Protein AF-A0A535JYY0-F1 (afdb_monomer_lite)

Radius of gyration: 17.2 Å; chains: 1; bounding box: 33×23×61 Å

pLDDT: mean 82.8, std 13.71, range [36.44, 96.38]

Secondary structure (DSSP, 8-state):
------HHHHHHHHHHHHHS-TTTS-HHHHHHHHHHHHHHHHH-BTTBS---EEEEEEE--TTSPPPEEEEEE-HHHHHHHHHHHHHHHHHHHHHTT-

Foldseek 3Di:
DDPDDFLQVLLVVLVVLLPDDPVPCPPVNVVVNVVSLVVLVVQADPVGGDFDFDDWDFDDDPPRDDTDIDTDTDRVNSRVSNVVSVVSVVVVVVVVVD

Structure (mmCIF, N/CA/C/O backbone):
data_AF-A0A535JYY0-F1
#
_entry.id   AF-A0A535JYY0-F1
#
loop_
_atom_site.group_PDB
_atom_site.id
_atom_site.type_symbol
_atom_site.label_atom_id
_atom_site.label_alt_id
_atom_site.label_comp_id
_atom_site.label_asym_id
_atom_site.label_entity_id
_atom_site.label_seq_id
_atom_site.pdbx_PDB_ins_code
_atom_site.Cartn_x
_atom_site.Cartn_y
_atom_site.Cartn_z
_atom_site.occupancy
_atom_site.B_iso_or_equiv
_atom_site.auth_seq_id
_atom_site.auth_comp_id
_atom_site.auth_asym_id
_atom_site.auth_atom_id
_atom_site.pdbx_PDB_model_num
ATOM 1 N N . MET A 1 1 ? 2.695 -10.057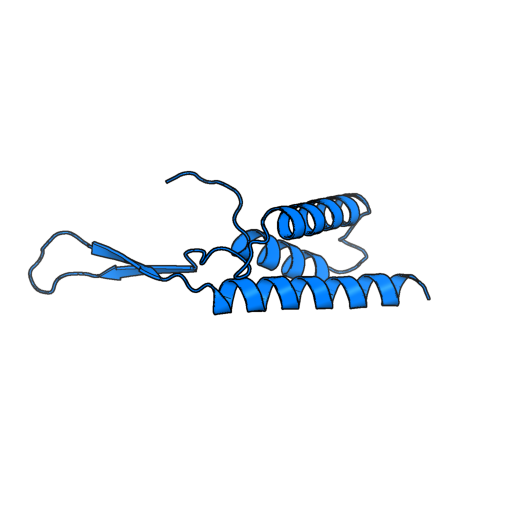 18.750 1.00 36.44 1 MET A N 1
ATOM 2 C CA . MET A 1 1 ? 2.392 -9.143 17.631 1.00 36.44 1 MET A CA 1
ATOM 3 C C . MET A 1 1 ? 3.545 -9.277 16.660 1.00 36.44 1 MET A C 1
ATOM 5 O O . MET A 1 1 ? 4.626 -8.796 16.971 1.00 36.44 1 MET A O 1
ATOM 9 N N . GLY A 1 2 ? 3.371 -10.089 15.617 1.00 37.50 2 GLY A N 1
ATOM 10 C CA . GLY A 1 2 ? 4.432 -10.365 14.650 1.00 37.50 2 GLY A CA 1
ATOM 11 C C . GLY A 1 2 ? 4.731 -9.114 13.837 1.00 37.50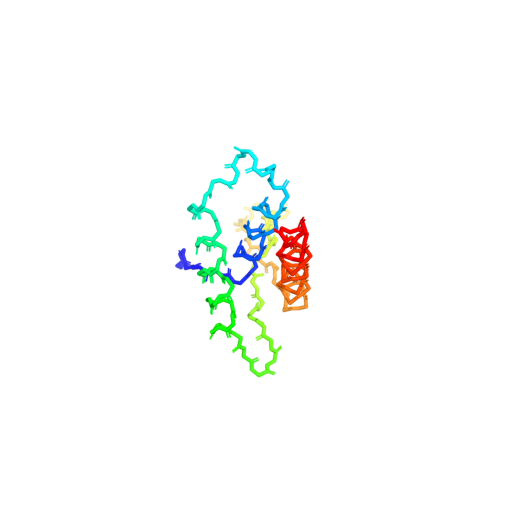 2 GLY A C 1
ATOM 12 O O . GLY A 1 2 ? 3.802 -8.458 13.371 1.00 37.50 2 GLY A O 1
ATOM 13 N N . GLY A 1 3 ? 6.013 -8.776 13.708 1.00 49.97 3 GLY A N 1
ATOM 14 C CA . GLY A 1 3 ? 6.508 -7.808 12.731 1.00 49.97 3 GLY A CA 1
ATOM 15 C C . GLY A 1 3 ? 6.474 -8.402 11.325 1.00 49.97 3 GLY A C 1
ATOM 16 O O . GLY A 1 3 ? 7.512 -8.488 10.677 1.00 49.97 3 GLY A O 1
ATOM 17 N N . ASP A 1 4 ? 5.303 -8.879 10.906 1.00 72.69 4 ASP A N 1
ATOM 18 C CA . ASP A 1 4 ? 5.079 -9.365 9.551 1.00 72.69 4 ASP A CA 1
ATOM 19 C C . ASP A 1 4 ? 4.837 -8.184 8.613 1.00 72.69 4 ASP A C 1
ATOM 21 O O . ASP A 1 4 ? 4.340 -7.131 9.019 1.00 72.69 4 ASP A O 1
ATOM 25 N N . ALA A 1 5 ? 5.206 -8.365 7.345 1.00 80.75 5 ALA A N 1
ATOM 26 C CA . ALA A 1 5 ? 4.920 -7.395 6.301 1.00 80.75 5 ALA A CA 1
ATOM 27 C C . ALA A 1 5 ? 3.405 -7.159 6.192 1.00 80.75 5 ALA A C 1
ATOM 29 O O . ALA A 1 5 ? 2.621 -8.109 6.167 1.00 80.75 5 ALA A O 1
ATOM 30 N N . ASP A 1 6 ? 2.999 -5.894 6.097 1.00 92.31 6 ASP A N 1
ATOM 31 C CA . ASP A 1 6 ? 1.605 -5.503 5.922 1.00 92.31 6 ASP A CA 1
ATOM 32 C C . ASP A 1 6 ? 1.415 -4.634 4.670 1.00 92.31 6 ASP A C 1
ATOM 34 O O . ASP A 1 6 ? 2.336 -3.951 4.203 1.00 92.31 6 ASP A O 1
ATOM 38 N N . ALA A 1 7 ? 0.209 -4.683 4.101 1.00 94.75 7 ALA A N 1
ATOM 39 C CA . ALA A 1 7 ? -0.117 -4.008 2.849 1.00 94.75 7 ALA A CA 1
ATOM 40 C C . ALA A 1 7 ? 0.033 -2.485 2.930 1.00 94.75 7 ALA A C 1
ATOM 42 O O . ALA A 1 7 ? 0.520 -1.864 1.982 1.00 94.75 7 ALA A O 1
ATOM 43 N N . LEU A 1 8 ? -0.320 -1.878 4.066 1.00 94.88 8 LEU A N 1
ATOM 44 C CA . LEU A 1 8 ? -0.210 -0.436 4.233 1.00 94.88 8 LEU A CA 1
ATOM 45 C C . LEU A 1 8 ? 1.260 -0.009 4.281 1.00 94.88 8 LEU A C 1
ATOM 47 O O . LEU A 1 8 ? 1.667 0.816 3.465 1.00 94.88 8 LEU A O 1
ATOM 51 N N . SER A 1 9 ? 2.077 -0.606 5.148 1.00 94.25 9 SER A N 1
ATOM 52 C CA . SER A 1 9 ? 3.511 -0.296 5.237 1.00 94.25 9 SER A CA 1
ATOM 53 C C . SER A 1 9 ? 4.233 -0.553 3.912 1.00 94.25 9 SER A C 1
ATOM 55 O O . SER A 1 9 ? 5.048 0.264 3.480 1.00 94.25 9 SER A O 1
ATOM 57 N N . THR A 1 10 ? 3.887 -1.639 3.213 1.00 95.56 10 THR A N 1
ATOM 58 C CA . THR A 1 10 ? 4.452 -1.963 1.893 1.00 95.56 10 THR A CA 1
ATOM 59 C C . THR A 1 10 ? 4.076 -0.915 0.842 1.00 95.56 10 THR A C 1
ATOM 61 O O . THR A 1 10 ? 4.934 -0.464 0.081 1.00 95.56 10 THR A O 1
ATOM 64 N N . SER A 1 11 ? 2.815 -0.471 0.815 1.00 96.19 11 SER A N 1
ATOM 65 C CA . SER A 1 11 ? 2.362 0.580 -0.107 1.00 96.19 11 SER A CA 1
ATOM 66 C C . SER A 1 11 ? 3.010 1.941 0.175 1.00 96.19 11 SER A C 1
ATOM 68 O O . SER A 1 11 ? 3.400 2.643 -0.758 1.00 96.19 11 SER A O 1
ATOM 70 N N . LEU A 1 12 ? 3.219 2.293 1.447 1.00 94.88 12 LEU A N 1
ATOM 71 C CA . LEU A 1 12 ? 3.932 3.510 1.842 1.00 94.88 12 LEU A CA 1
ATOM 72 C C . LEU A 1 12 ? 5.407 3.462 1.427 1.00 94.88 12 LEU A C 1
ATOM 74 O O . LEU A 1 12 ? 5.928 4.451 0.910 1.00 94.88 12 LEU A O 1
ATOM 78 N N . ALA A 1 13 ? 6.068 2.312 1.582 1.00 93.50 13 ALA A N 1
ATOM 79 C CA . ALA A 1 13 ? 7.436 2.119 1.109 1.00 93.50 13 ALA A CA 1
ATOM 80 C C . ALA A 1 13 ? 7.534 2.263 -0.421 1.00 93.50 13 ALA A C 1
ATOM 82 O O . ALA A 1 13 ? 8.427 2.947 -0.920 1.00 93.50 13 ALA A O 1
ATOM 83 N N . LEU A 1 14 ? 6.585 1.688 -1.170 1.00 93.81 14 LEU A N 1
ATOM 84 C CA . LEU A 1 14 ? 6.498 1.867 -2.622 1.00 93.81 14 LEU A CA 1
ATOM 85 C C . LEU A 1 14 ? 6.304 3.334 -3.015 1.00 93.81 14 LEU A C 1
ATOM 87 O O . LEU A 1 14 ? 6.927 3.786 -3.974 1.00 93.81 14 LEU A O 1
ATOM 91 N N . LEU A 1 15 ? 5.482 4.087 -2.284 1.00 93.94 15 LEU A N 1
ATOM 92 C CA . LEU A 1 15 ? 5.286 5.517 -2.532 1.00 93.94 15 LEU A CA 1
ATOM 93 C C . LEU A 1 15 ? 6.557 6.327 -2.271 1.00 93.94 15 LEU A C 1
ATOM 95 O O . LEU A 1 15 ? 6.918 7.176 -3.091 1.00 93.94 15 LEU A O 1
ATOM 99 N N . ALA A 1 16 ? 7.266 6.033 -1.181 1.00 91.06 16 ALA A N 1
ATOM 100 C CA . ALA A 1 16 ? 8.544 6.665 -0.878 1.00 91.06 16 ALA A CA 1
ATOM 101 C C . ALA A 1 16 ? 9.576 6.397 -1.986 1.00 91.06 16 ALA A C 1
ATOM 103 O O . ALA A 1 16 ? 10.189 7.338 -2.489 1.00 91.06 16 ALA A O 1
ATOM 104 N N . LEU A 1 17 ? 9.698 5.143 -2.438 1.00 89.06 17 LEU A N 1
ATOM 105 C CA . LEU A 1 17 ? 10.579 4.780 -3.553 1.00 89.06 17 LEU A CA 1
ATOM 106 C C . LEU A 1 17 ? 10.165 5.463 -4.866 1.00 89.06 17 LEU A C 1
ATOM 108 O O . LEU A 1 17 ? 11.022 5.954 -5.595 1.00 89.06 17 LEU A O 1
ATOM 112 N N . SER A 1 18 ? 8.862 5.566 -5.153 1.00 87.88 18 SER A N 1
ATOM 113 C CA . SER A 1 18 ? 8.369 6.239 -6.367 1.00 87.88 18 SER A CA 1
ATOM 114 C C . SER A 1 18 ? 8.692 7.737 -6.402 1.00 87.88 18 SER A C 1
ATOM 116 O O . SER A 1 18 ? 8.808 8.308 -7.484 1.00 87.88 18 SER A O 1
ATOM 118 N N . SER A 1 19 ? 8.878 8.356 -5.232 1.00 85.94 19 SER A N 1
ATOM 119 C CA . SER A 1 19 ? 9.208 9.779 -5.082 1.00 85.94 19 SER A CA 1
ATOM 120 C C . SER A 1 19 ? 10.718 10.041 -5.040 1.00 85.94 19 SER A C 1
ATOM 122 O O . SER A 1 19 ? 11.139 11.196 -5.072 1.00 85.94 19 SER A O 1
ATOM 124 N N . ALA A 1 20 ? 11.544 8.992 -4.952 1.00 82.88 20 ALA A N 1
ATOM 125 C CA . ALA A 1 20 ? 12.993 9.131 -4.923 1.00 82.88 20 ALA A CA 1
ATOM 126 C C . ALA A 1 20 ? 13.533 9.546 -6.310 1.00 82.88 20 ALA A C 1
ATOM 128 O O . ALA A 1 20 ? 13.071 9.005 -7.330 1.00 82.88 20 ALA A O 1
ATOM 129 N N . PRO A 1 21 ? 14.521 10.464 -6.371 1.00 73.81 21 PRO A N 1
ATOM 130 C CA . PRO A 1 21 ? 15.186 10.838 -7.615 1.00 73.81 21 PRO A CA 1
ATOM 131 C C . PRO A 1 21 ? 15.750 9.611 -8.354 1.00 73.81 21 PRO A C 1
ATOM 133 O O . PRO A 1 21 ? 16.228 8.680 -7.693 1.00 73.81 21 PRO A O 1
ATOM 136 N N . PRO A 1 22 ? 15.726 9.587 -9.700 1.00 67.19 22 PRO A N 1
ATOM 137 C CA . PRO A 1 22 ? 16.259 8.475 -10.499 1.00 67.19 22 PRO A CA 1
ATOM 138 C C . PRO A 1 22 ? 17.725 8.159 -10.171 1.00 67.19 22 PRO A C 1
ATOM 140 O O . PRO A 1 22 ? 18.134 7.006 -10.154 1.00 67.19 22 PRO A O 1
ATOM 143 N N . AS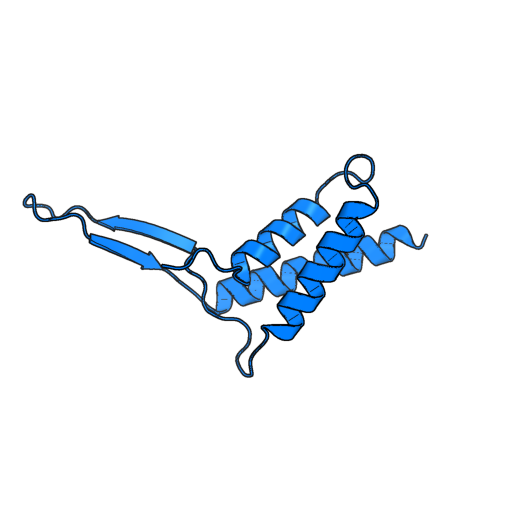P A 1 23 ? 18.483 9.197 -9.836 1.00 64.31 23 ASP A N 1
ATOM 144 C CA . ASP A 1 23 ? 19.914 9.185 -9.534 1.00 64.31 23 ASP A CA 1
ATOM 145 C C . ASP A 1 23 ? 20.232 8.429 -8.227 1.00 64.31 23 ASP A C 1
ATOM 147 O O . ASP A 1 23 ? 21.344 7.938 -8.033 1.00 64.31 23 ASP A O 1
ATOM 151 N N . ILE A 1 24 ? 19.241 8.319 -7.335 1.00 61.06 24 ILE A N 1
ATOM 152 C CA . ILE A 1 24 ? 19.327 7.603 -6.055 1.00 61.06 24 ILE A CA 1
ATOM 153 C C . ILE A 1 24 ? 18.707 6.203 -6.181 1.00 61.06 24 ILE A C 1
ATOM 155 O O . ILE A 1 24 ? 19.216 5.251 -5.590 1.00 61.06 24 ILE A O 1
ATOM 159 N N . ALA A 1 25 ? 17.646 6.065 -6.982 1.00 60.09 25 ALA A N 1
ATOM 160 C CA . ALA A 1 25 ? 16.942 4.810 -7.234 1.00 60.09 25 ALA A CA 1
ATOM 161 C C . ALA A 1 25 ? 17.699 3.937 -8.255 1.00 60.09 25 ALA A C 1
ATOM 163 O O . ALA A 1 25 ? 17.319 3.819 -9.419 1.00 60.09 25 ALA A O 1
ATOM 164 N N . GLN A 1 26 ? 18.801 3.327 -7.821 1.00 59.00 26 GLN A N 1
ATOM 165 C CA . GLN A 1 26 ? 19.575 2.384 -8.636 1.00 59.00 26 GLN A CA 1
ATOM 166 C C . GLN A 1 26 ? 18.761 1.106 -8.919 1.00 59.00 26 GLN A C 1
ATOM 168 O O . GLN A 1 26 ? 17.845 0.774 -8.173 1.00 59.00 26 GLN A O 1
ATOM 173 N N . GLY A 1 27 ? 19.109 0.340 -9.964 1.00 61.38 27 GLY A N 1
ATOM 174 C CA . GLY A 1 27 ? 18.325 -0.810 -10.464 1.00 61.38 27 GLY A CA 1
ATOM 175 C C . GLY A 1 27 ? 17.861 -1.849 -9.421 1.00 61.38 27 GLY A C 1
ATOM 176 O O . GLY A 1 27 ? 16.823 -2.480 -9.607 1.00 61.38 27 GLY A O 1
ATOM 177 N N . ALA A 1 28 ? 18.547 -1.967 -8.278 1.00 64.62 28 ALA A N 1
ATOM 178 C CA . ALA A 1 28 ? 18.113 -2.796 -7.148 1.00 64.62 28 ALA A CA 1
ATOM 179 C C . ALA A 1 28 ? 16.768 -2.356 -6.525 1.00 64.62 28 ALA A C 1
ATOM 181 O O . ALA A 1 28 ? 16.052 -3.184 -5.953 1.00 64.62 28 ALA A O 1
ATOM 182 N N . ASP A 1 29 ? 16.406 -1.077 -6.634 1.00 73.56 29 ASP A N 1
ATOM 183 C CA . ASP A 1 29 ? 15.149 -0.529 -6.122 1.00 73.56 29 ASP A CA 1
ATOM 184 C C . ASP A 1 29 ? 13.966 -0.824 -7.049 1.00 73.56 29 ASP A C 1
ATOM 186 O O . ASP A 1 29 ? 12.866 -1.072 -6.557 1.00 73.56 29 ASP A O 1
ATOM 190 N N . GLY A 1 30 ? 14.195 -0.927 -8.364 1.00 77.81 30 GLY A N 1
ATOM 191 C CA . GLY A 1 30 ? 13.194 -1.416 -9.320 1.00 77.81 30 GLY A CA 1
ATOM 192 C C . GLY A 1 30 ? 12.814 -2.877 -9.058 1.00 77.81 30 GLY A C 1
ATOM 193 O O . GLY A 1 30 ? 11.630 -3.226 -9.018 1.00 77.81 30 GLY A O 1
ATOM 194 N N . ASP A 1 31 ? 13.801 -3.725 -8.759 1.00 83.56 31 ASP A N 1
ATOM 195 C CA . ASP A 1 31 ? 13.565 -5.120 -8.372 1.00 83.56 31 ASP A CA 1
ATOM 196 C C . ASP A 1 31 ? 12.818 -5.233 -7.038 1.00 83.56 31 ASP A C 1
ATOM 198 O O . ASP A 1 31 ? 11.913 -6.063 -6.885 1.00 83.56 31 ASP A O 1
ATOM 202 N N . ARG A 1 32 ? 13.178 -4.402 -6.050 1.00 87.00 32 ARG A N 1
ATOM 203 C CA . ARG A 1 32 ? 12.478 -4.336 -4.756 1.00 87.00 32 ARG A CA 1
ATOM 204 C C . ARG A 1 32 ? 11.032 -3.889 -4.933 1.00 87.00 32 ARG A C 1
ATOM 206 O O . ARG A 1 32 ? 10.142 -4.536 -4.381 1.00 87.00 32 ARG A O 1
ATOM 213 N N . ALA A 1 33 ? 10.793 -2.857 -5.737 1.00 89.38 33 ALA A N 1
ATOM 214 C CA . ALA A 1 33 ? 9.454 -2.375 -6.044 1.00 89.38 33 ALA A CA 1
ATOM 215 C C . ALA A 1 33 ? 8.621 -3.435 -6.774 1.00 89.38 33 ALA A C 1
ATOM 217 O O . ALA A 1 33 ? 7.488 -3.714 -6.387 1.00 89.38 33 ALA A O 1
ATOM 218 N N . SER A 1 34 ? 9.211 -4.119 -7.754 1.00 89.50 34 SER A N 1
ATOM 219 C CA . SER A 1 34 ? 8.563 -5.214 -8.483 1.00 89.50 34 SER A CA 1
ATOM 220 C C . SER A 1 34 ? 8.207 -6.394 -7.573 1.00 89.50 34 SER A C 1
ATOM 222 O O . SER A 1 34 ? 7.155 -7.016 -7.727 1.00 89.50 34 SER A O 1
ATOM 224 N N . ARG A 1 35 ? 9.061 -6.727 -6.595 1.00 92.12 35 ARG A N 1
ATOM 225 C CA . ARG A 1 35 ? 8.736 -7.738 -5.572 1.00 92.12 35 ARG A CA 1
ATOM 226 C C . ARG A 1 35 ? 7.604 -7.279 -4.657 1.00 92.12 35 ARG A C 1
ATOM 228 O O . ARG A 1 35 ? 6.694 -8.063 -4.413 1.00 92.12 35 ARG A O 1
ATOM 235 N N . ALA A 1 36 ? 7.632 -6.032 -4.194 1.00 93.75 36 ALA A N 1
ATOM 236 C CA . ALA A 1 36 ? 6.593 -5.481 -3.327 1.00 93.75 36 ALA A CA 1
ATOM 237 C C . ALA A 1 36 ? 5.225 -5.410 -4.030 1.00 93.75 36 ALA A C 1
ATOM 239 O O . ALA A 1 36 ? 4.224 -5.804 -3.438 1.00 93.75 36 ALA A O 1
ATOM 240 N N . ARG A 1 37 ? 5.177 -5.012 -5.310 1.00 93.88 37 ARG A N 1
ATOM 241 C CA . ARG A 1 37 ? 3.951 -5.032 -6.132 1.00 93.88 37 ARG A CA 1
ATOM 242 C C . ARG A 1 37 ? 3.376 -6.445 -6.265 1.00 93.88 37 ARG A C 1
ATOM 244 O O . ARG A 1 37 ? 2.194 -6.645 -6.019 1.00 93.88 37 ARG A O 1
ATOM 251 N N . ARG A 1 38 ? 4.217 -7.440 -6.580 1.00 94.69 38 ARG A N 1
ATOM 252 C CA . ARG A 1 38 ? 3.789 -8.852 -6.656 1.00 94.69 38 ARG A 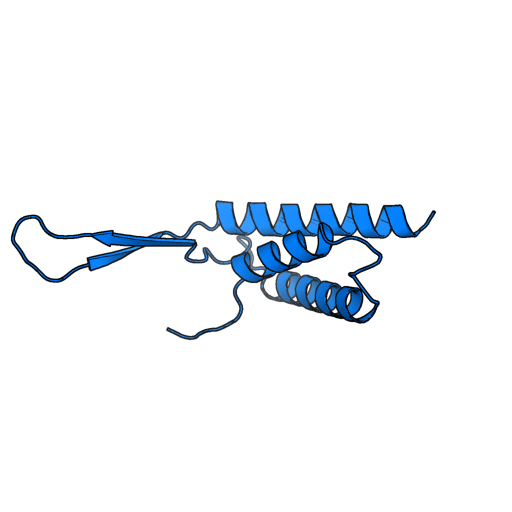CA 1
ATOM 253 C C . ARG A 1 38 ? 3.286 -9.387 -5.321 1.00 94.69 38 ARG A C 1
ATOM 255 O O . ARG A 1 38 ? 2.330 -10.152 -5.295 1.00 94.69 38 ARG A O 1
ATOM 262 N N . TRP A 1 39 ? 3.932 -9.001 -4.225 1.00 95.06 39 TRP A N 1
ATOM 263 C CA . TRP A 1 39 ? 3.493 -9.394 -2.892 1.00 95.06 39 TRP A CA 1
ATOM 264 C C . TRP A 1 39 ? 2.133 -8.778 -2.539 1.00 95.06 39 TRP A C 1
ATOM 266 O O . TRP A 1 39 ? 1.268 -9.490 -2.043 1.00 95.06 39 TRP A O 1
ATOM 276 N N . LEU A 1 40 ? 1.909 -7.497 -2.862 1.00 95.06 40 LEU A N 1
ATOM 277 C CA . LEU A 1 40 ? 0.613 -6.840 -2.662 1.00 95.06 40 LEU A CA 1
ATOM 278 C C . LEU A 1 40 ? -0.502 -7.513 -3.465 1.00 95.06 40 LEU A C 1
ATOM 280 O O . LEU A 1 40 ? -1.582 -7.726 -2.922 1.00 95.06 40 LEU A O 1
ATOM 284 N N . GLU A 1 41 ? -0.238 -7.886 -4.717 1.00 94.19 41 GLU A N 1
ATOM 285 C CA . GLU A 1 41 ? -1.202 -8.630 -5.536 1.00 94.19 41 GLU A CA 1
ATOM 286 C C . GLU A 1 41 ? -1.530 -9.997 -4.917 1.00 94.19 41 GLU A C 1
ATOM 288 O O . GLU A 1 41 ? -2.686 -10.402 -4.864 1.00 94.19 41 GLU A O 1
ATOM 293 N N . ALA A 1 42 ? -0.524 -10.691 -4.378 1.00 93.50 42 ALA A N 1
ATOM 294 C CA . ALA A 1 42 ? -0.715 -11.979 -3.718 1.00 93.50 42 ALA A CA 1
ATOM 295 C C . ALA A 1 42 ? -1.453 -11.881 -2.365 1.00 93.50 42 ALA A C 1
ATOM 297 O O . ALA A 1 42 ? -2.134 -12.830 -1.984 1.00 93.50 42 ALA A O 1
ATOM 298 N N . ASP A 1 43 ? -1.328 -10.765 -1.634 1.00 93.00 43 ASP A N 1
ATOM 299 C CA . ASP A 1 43 ? -2.060 -10.524 -0.375 1.00 93.00 43 ASP A CA 1
ATOM 300 C C . ASP A 1 43 ? -3.509 -10.045 -0.604 1.00 93.00 43 ASP A C 1
ATOM 302 O O . ASP A 1 43 ? -4.315 -10.026 0.331 1.00 93.00 43 ASP A O 1
ATOM 306 N N . HIS A 1 44 ? -3.872 -9.678 -1.837 1.00 91.12 44 HIS A N 1
ATOM 307 C CA . HIS A 1 44 ? -5.218 -9.223 -2.172 1.00 91.12 44 HIS A CA 1
ATOM 308 C C . HIS A 1 44 ? -6.276 -10.308 -1.891 1.00 91.12 44 HIS A C 1
ATOM 310 O O . HIS A 1 44 ? -6.127 -11.478 -2.249 1.00 91.12 44 HIS A O 1
ATOM 316 N N . ARG A 1 45 ? -7.384 -9.917 -1.248 1.00 88.00 45 ARG A N 1
ATOM 317 C CA . ARG A 1 45 ? -8.514 -10.799 -0.897 1.00 88.00 45 ARG A CA 1
ATOM 318 C C . ARG A 1 45 ? -9.778 -10.343 -1.620 1.00 88.00 45 ARG A C 1
ATOM 320 O O . ARG A 1 45 ? -9.807 -9.276 -2.217 1.00 88.00 45 ARG A O 1
ATOM 327 N N . ALA A 1 46 ? -10.862 -11.114 -1.512 1.00 85.00 46 ALA A N 1
ATOM 328 C CA . ALA A 1 46 ? -12.139 -10.796 -2.168 1.00 85.00 46 ALA A CA 1
ATOM 329 C C . ALA A 1 46 ? -12.677 -9.384 -1.847 1.00 85.00 46 ALA A C 1
ATOM 331 O O . ALA A 1 46 ? -13.341 -8.772 -2.675 1.00 85.00 46 ALA A O 1
ATOM 332 N N . GLU A 1 47 ? -12.376 -8.863 -0.655 1.00 84.00 47 GLU A N 1
ATOM 333 C CA . GLU A 1 47 ? -12.815 -7.539 -0.195 1.00 84.00 47 GLU A CA 1
ATOM 334 C C . GLU A 1 47 ? -11.713 -6.464 -0.288 1.00 84.00 47 GLU A C 1
ATOM 336 O O . GLU A 1 47 ? -11.882 -5.377 0.265 1.00 84.00 47 GLU A O 1
ATOM 341 N N . GLY A 1 48 ? -10.576 -6.756 -0.928 1.00 87.81 48 GLY A N 1
ATOM 342 C CA . GLY A 1 48 ? -9.384 -5.906 -0.934 1.00 87.81 48 GLY A CA 1
ATOM 343 C C . GLY A 1 48 ? -8.316 -6.360 0.066 1.00 87.81 48 GLY A C 1
ATOM 344 O O . GLY A 1 48 ? -8.217 -7.539 0.410 1.00 87.81 48 GLY A O 1
ATOM 345 N N . TRP A 1 49 ? -7.507 -5.418 0.551 1.00 93.00 49 TRP A N 1
ATOM 346 C CA . TRP A 1 49 ? -6.432 -5.689 1.515 1.00 93.00 49 TRP A CA 1
ATOM 347 C C . TRP A 1 49 ? -6.921 -5.699 2.968 1.00 93.00 49 TRP A C 1
ATOM 349 O O . TRP A 1 49 ? -8.004 -5.216 3.301 1.00 93.00 49 TRP A O 1
ATOM 359 N N . GLY A 1 50 ? -6.124 -6.265 3.875 1.00 89.12 50 GLY A N 1
ATOM 360 C CA . GLY A 1 50 ? -6.411 -6.205 5.309 1.00 89.12 50 GLY A CA 1
ATOM 361 C C . GLY A 1 50 ? -6.437 -4.765 5.844 1.00 89.12 50 GLY A C 1
ATOM 362 O O . GLY A 1 50 ? -5.693 -3.900 5.387 1.00 89.12 50 GLY A O 1
ATOM 363 N N . GLY A 1 51 ? -7.280 -4.493 6.845 1.00 88.00 51 GLY A N 1
ATOM 364 C CA . GLY A 1 51 ? -7.177 -3.250 7.612 1.00 88.00 51 GLY A CA 1
ATOM 365 C C . GLY A 1 51 ? -5.927 -3.293 8.489 1.00 88.00 51 GLY A C 1
ATOM 366 O O . GLY A 1 51 ? -5.906 -4.012 9.487 1.00 88.00 51 GLY A O 1
ATOM 367 N N . CYS A 1 52 ? -4.900 -2.529 8.127 1.00 88.25 52 CYS A N 1
ATOM 368 C CA . CYS A 1 52 ? -3.629 -2.480 8.850 1.00 88.25 52 CYS A CA 1
ATOM 369 C C . CYS A 1 52 ? -3.710 -1.414 9.955 1.00 88.25 52 CYS A C 1
ATOM 371 O O . CYS A 1 52 ? -4.293 -0.357 9.708 1.00 88.25 52 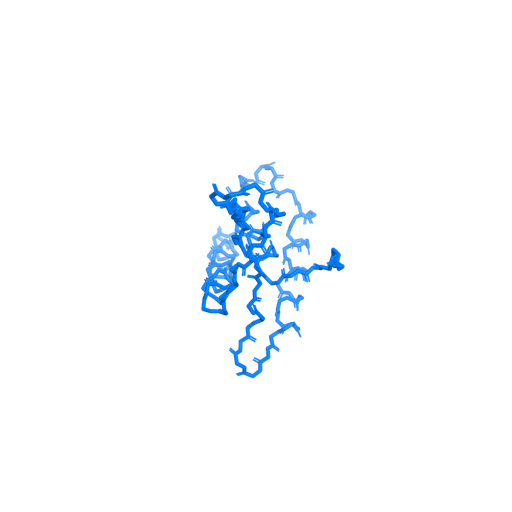CYS A O 1
ATOM 373 N N . PRO A 1 53 ? -3.188 -1.649 11.172 1.00 86.38 53 PRO A N 1
ATOM 374 C CA . PRO A 1 53 ? -3.118 -0.613 12.201 1.00 86.38 53 PRO A CA 1
ATOM 375 C C . PRO A 1 53 ? -2.226 0.549 11.752 1.00 86.38 53 PRO A C 1
ATOM 377 O O . PRO A 1 53 ? -1.092 0.322 11.347 1.00 86.38 53 PRO A O 1
ATOM 380 N N . PHE A 1 54 ? -2.715 1.785 11.851 1.00 85.25 54 PHE A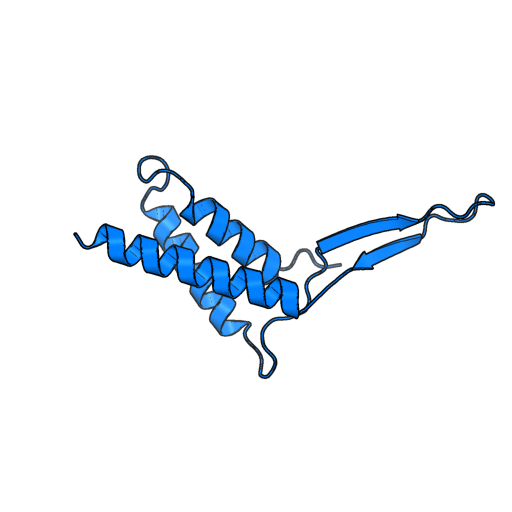 N 1
ATOM 381 C CA . PHE A 1 54 ? -1.954 2.970 11.422 1.00 85.25 54 PHE A CA 1
ATOM 382 C C . PHE A 1 54 ? -1.992 4.143 12.398 1.00 85.25 54 PHE A C 1
ATOM 384 O O . PHE A 1 54 ? -1.198 5.071 12.270 1.00 85.25 54 PHE A O 1
ATOM 391 N N . ILE A 1 55 ? -2.871 4.103 13.401 1.00 87.19 55 ILE A N 1
ATOM 392 C CA . ILE A 1 55 ? -2.818 5.022 14.540 1.00 87.19 55 ILE A CA 1
ATOM 393 C C . ILE A 1 55 ? -2.730 4.188 15.806 1.00 87.19 55 ILE A C 1
ATOM 395 O O . ILE A 1 55 ? -3.533 3.277 16.025 1.00 87.19 55 ILE A O 1
ATOM 399 N N . LYS A 1 56 ? -1.756 4.535 16.645 1.00 86.56 56 LYS A N 1
ATOM 400 C CA . LYS A 1 56 ? -1.617 4.044 18.009 1.00 86.56 56 LYS A CA 1
ATOM 401 C C . LYS A 1 56 ? -1.867 5.213 18.953 1.00 86.56 56 LYS A C 1
ATOM 403 O O . LYS A 1 56 ? -1.194 6.234 18.848 1.00 86.56 56 LYS A O 1
ATOM 408 N N . MET A 1 57 ? -2.820 5.056 19.863 1.00 85.25 57 MET A N 1
ATOM 409 C CA . MET A 1 57 ? -3.138 6.064 20.868 1.00 85.25 57 MET A CA 1
ATOM 410 C C . MET A 1 57 ? -3.051 5.450 22.257 1.00 85.25 57 MET A C 1
ATOM 412 O O . MET A 1 57 ? -3.756 4.489 22.562 1.00 85.25 57 MET A O 1
ATOM 416 N N . ASP A 1 58 ? -2.206 6.031 23.099 1.00 82.38 58 ASP A N 1
ATOM 417 C CA . ASP A 1 58 ? -2.125 5.684 24.509 1.00 82.38 58 ASP A CA 1
ATOM 418 C C . ASP A 1 58 ? -3.151 6.523 25.275 1.00 82.38 58 ASP A C 1
ATOM 420 O O . ASP A 1 58 ? -3.012 7.736 25.433 1.00 82.38 58 ASP A O 1
ATOM 424 N N . VAL A 1 59 ? -4.234 5.879 25.705 1.00 79.19 59 VAL A N 1
ATOM 425 C CA . VAL A 1 59 ? -5.331 6.543 26.408 1.00 79.19 59 VAL A CA 1
ATOM 426 C C . VAL A 1 59 ? -5.054 6.479 27.904 1.00 79.19 59 VAL A C 1
ATOM 428 O O . VAL A 1 59 ? -5.189 5.428 28.539 1.00 79.19 59 VAL A O 1
ATOM 431 N N . GLY A 1 60 ? -4.657 7.618 28.472 1.00 71.62 60 GLY A N 1
ATOM 432 C CA . GLY A 1 60 ? -4.562 7.792 29.918 1.00 71.62 60 GLY A CA 1
ATOM 433 C C . GLY A 1 60 ? -5.956 7.825 30.544 1.00 71.62 60 GLY A C 1
ATOM 434 O O . GLY A 1 60 ? -6.819 8.590 30.114 1.00 71.62 60 GLY A O 1
ATOM 435 N N . ARG A 1 61 ? -6.201 7.006 31.574 1.00 65.12 61 ARG A N 1
ATOM 436 C CA . ARG A 1 61 ? -7.414 7.148 32.392 1.00 65.12 61 ARG A CA 1
ATOM 437 C C . ARG A 1 61 ? -7.230 8.308 33.367 1.00 65.12 61 ARG A C 1
ATOM 439 O O . ARG A 1 61 ? -6.205 8.386 34.037 1.00 65.12 61 ARG A O 1
ATOM 446 N N . ALA A 1 62 ? -8.256 9.148 33.501 1.00 70.12 62 ALA A N 1
ATOM 447 C CA . ALA A 1 62 ? -8.260 10.331 34.371 1.00 70.12 62 ALA A CA 1
ATOM 448 C C . ALA A 1 62 ? -7.931 10.047 35.856 1.00 70.12 62 ALA A C 1
ATOM 450 O O . ALA A 1 62 ? -7.612 10.968 36.598 1.00 70.12 62 ALA A O 1
ATOM 451 N N . SER A 1 63 ? -7.989 8.787 36.295 1.00 68.38 63 SER A N 1
ATOM 452 C CA . SER A 1 63 ? -7.812 8.358 37.687 1.00 68.38 63 SER A CA 1
ATOM 453 C C . SER A 1 63 ? -6.623 7.407 37.922 1.00 68.38 63 SER A C 1
ATOM 455 O O . SER A 1 63 ? -6.655 6.599 38.844 1.00 68.38 63 SER A O 1
ATOM 457 N N . GLY A 1 64 ? -5.558 7.484 37.113 1.00 67.00 64 GLY A N 1
ATOM 458 C CA . GLY A 1 64 ? -4.297 6.765 37.387 1.00 67.00 64 GLY A CA 1
ATOM 459 C C . GLY A 1 64 ? -4.327 5.255 37.110 1.00 67.00 64 GLY A C 1
ATOM 460 O O . GLY A 1 64 ? -3.448 4.523 37.557 1.00 67.00 64 GLY A O 1
ATOM 461 N N . GLY A 1 65 ? -5.339 4.777 36.378 1.00 65.75 65 GLY A N 1
ATOM 462 C CA . GLY A 1 65 ? -5.403 3.393 35.901 1.00 65.75 65 GLY A CA 1
ATOM 463 C C . GLY A 1 65 ? -4.375 3.092 34.798 1.00 65.75 65 GLY A C 1
ATOM 464 O O . GLY A 1 65 ? -3.791 4.019 34.234 1.00 65.75 65 GLY A O 1
ATOM 465 N N . PRO A 1 66 ? -4.168 1.806 34.453 1.00 68.19 66 PRO A N 1
ATOM 466 C CA . PRO A 1 66 ? -3.204 1.412 33.432 1.00 68.19 66 PRO A CA 1
ATOM 467 C C . PRO A 1 66 ? -3.532 2.064 32.085 1.00 68.19 66 PRO A C 1
ATOM 469 O O . PRO A 1 66 ? -4.702 2.180 31.705 1.00 68.19 66 PRO A O 1
ATOM 472 N N . VAL A 1 67 ? -2.486 2.481 31.370 1.00 75.44 67 VAL A N 1
ATOM 473 C CA . VAL A 1 67 ? -2.592 3.021 30.010 1.00 75.44 67 VAL A CA 1
ATOM 474 C C . VAL A 1 67 ? -3.197 1.952 29.105 1.00 75.44 67 VAL A C 1
ATOM 476 O O . VAL A 1 67 ? -2.699 0.827 29.046 1.00 75.44 67 VAL A O 1
ATOM 479 N N . VAL A 1 68 ? -4.273 2.301 28.400 1.00 79.19 68 VAL A N 1
ATOM 480 C CA . VAL A 1 68 ? -4.866 1.430 27.380 1.00 79.19 68 VAL A CA 1
ATOM 481 C C . VAL A 1 68 ? -4.401 1.919 26.018 1.00 79.19 68 VAL A C 1
ATOM 483 O O . VAL A 1 68 ? -4.710 3.042 25.624 1.00 79.19 68 VAL A O 1
ATOM 486 N N . THR A 1 69 ? -3.680 1.073 25.287 1.00 80.00 69 THR A N 1
ATOM 487 C CA . THR A 1 69 ? -3.338 1.350 23.892 1.00 80.00 69 THR A CA 1
ATOM 488 C C . THR A 1 69 ? -4.519 0.985 22.995 1.00 80.00 69 THR A C 1
ATOM 490 O O . THR A 1 69 ? -4.928 -0.175 22.932 1.00 80.00 69 THR A O 1
ATOM 493 N N . VAL A 1 70 ? -5.037 1.967 22.263 1.00 82.94 70 VAL A N 1
ATOM 494 C CA . VAL A 1 70 ? -6.027 1.773 21.201 1.00 82.94 70 VAL A CA 1
ATOM 495 C C . VAL A 1 70 ? -5.308 1.779 19.854 1.00 82.94 70 VAL A C 1
ATOM 497 O O . VAL A 1 70 ? -4.505 2.671 19.573 1.00 82.94 70 VAL A O 1
ATOM 500 N N . LEU A 1 71 ? -5.601 0.778 19.025 1.00 85.44 71 LEU A N 1
ATOM 501 C CA . LEU A 1 71 ? -5.122 0.683 17.649 1.00 85.44 71 LEU A CA 1
ATOM 502 C C . LEU A 1 71 ? -6.285 0.948 16.697 1.00 85.44 71 LEU A C 1
ATOM 504 O O . LEU A 1 71 ? -7.326 0.300 16.798 1.00 85.44 71 LEU A O 1
ATOM 508 N N . TYR A 1 72 ? -6.101 1.879 15.767 1.00 88.12 72 TYR A N 1
ATOM 509 C CA . TYR A 1 72 ? -7.059 2.134 14.696 1.00 88.12 72 TYR A CA 1
ATOM 510 C C . TYR A 1 72 ? -6.553 1.530 13.387 1.00 88.12 72 TYR A C 1
ATOM 512 O O . TYR A 1 72 ? -5.412 1.772 12.983 1.00 88.12 72 TYR A O 1
ATOM 520 N N . SER A 1 73 ? -7.413 0.755 12.729 1.00 91.25 73 SER A N 1
ATOM 521 C CA . SER A 1 73 ? -7.172 0.153 11.421 1.00 91.25 73 SER A CA 1
ATOM 522 C C . SER A 1 73 ? -8.360 0.403 10.493 1.00 91.25 73 SER A C 1
ATOM 524 O O . SER A 1 73 ? -9.503 0.531 10.932 1.00 91.25 73 SER A O 1
ATOM 526 N N . SER A 1 74 ? -8.097 0.511 9.191 1.00 91.19 74 SER A N 1
ATOM 527 C CA . SER A 1 74 ? -9.128 0.783 8.187 1.00 91.19 74 SER A CA 1
ATOM 528 C C . SER A 1 74 ? -8.744 0.158 6.861 1.00 91.19 74 SER A C 1
ATOM 530 O O . SER A 1 74 ? -7.720 0.501 6.271 1.00 91.19 74 SER A O 1
ATOM 532 N N . ARG A 1 75 ? -9.605 -0.734 6.370 1.00 92.38 75 ARG A N 1
ATOM 533 C CA . ARG A 1 75 ? -9.446 -1.356 5.055 1.00 92.38 75 ARG A CA 1
ATOM 534 C C . ARG A 1 75 ? -9.474 -0.327 3.929 1.00 92.38 75 ARG A C 1
ATOM 536 O O . ARG A 1 75 ? -8.701 -0.437 2.980 1.00 92.38 75 ARG A O 1
ATOM 543 N N . THR A 1 76 ? -10.346 0.672 4.037 1.00 92.94 76 THR A N 1
ATOM 544 C CA . THR A 1 76 ? -10.477 1.737 3.037 1.00 92.94 76 THR A CA 1
ATOM 545 C C . THR A 1 76 ? -9.180 2.523 2.912 1.00 92.94 76 THR A C 1
ATOM 547 O O . THR A 1 76 ? -8.724 2.766 1.799 1.00 92.94 76 THR A O 1
ATOM 550 N N . ILE A 1 77 ? -8.554 2.864 4.043 1.00 93.50 77 ILE A N 1
ATOM 551 C CA . ILE A 1 77 ? -7.267 3.566 4.048 1.00 93.50 77 ILE A CA 1
ATOM 552 C C . ILE A 1 77 ? -6.177 2.684 3.441 1.00 93.50 77 ILE A C 1
ATOM 554 O O . ILE A 1 77 ? -5.509 3.135 2.515 1.00 93.50 77 ILE A O 1
ATOM 558 N N . THR A 1 78 ? -6.043 1.424 3.875 1.00 94.81 78 THR A N 1
ATOM 559 C CA . THR A 1 78 ? -5.063 0.503 3.274 1.00 94.81 78 THR A CA 1
ATOM 560 C C . THR A 1 78 ? -5.241 0.412 1.758 1.00 94.81 78 THR A C 1
ATOM 562 O O . THR A 1 78 ? -4.287 0.596 1.009 1.00 94.81 78 THR A O 1
ATOM 565 N N . THR A 1 79 ? -6.473 0.203 1.293 1.00 94.38 79 THR A N 1
ATOM 566 C CA . THR A 1 79 ? -6.787 0.074 -0.137 1.00 94.38 79 THR A CA 1
ATOM 567 C C . THR A 1 79 ? -6.449 1.350 -0.905 1.00 94.38 79 THR A C 1
ATOM 569 O O . THR A 1 79 ? -5.833 1.282 -1.964 1.00 94.38 79 THR A O 1
ATOM 572 N N . ALA A 1 80 ? -6.787 2.523 -0.362 1.00 95.00 80 ALA A N 1
ATOM 573 C CA . ALA A 1 80 ? -6.471 3.801 -0.993 1.00 95.00 80 ALA A CA 1
ATOM 574 C C . ALA A 1 80 ? -4.958 3.985 -1.193 1.00 95.00 80 ALA A C 1
ATOM 576 O O . ALA A 1 80 ? -4.528 4.417 -2.263 1.00 95.00 80 ALA A O 1
ATOM 577 N N . PHE A 1 81 ? -4.145 3.621 -0.197 1.00 95.88 81 PHE A N 1
ATOM 578 C CA . PHE A 1 81 ? -2.690 3.724 -0.297 1.00 95.88 81 PHE A CA 1
ATOM 579 C C . PHE A 1 81 ? -2.079 2.683 -1.239 1.00 95.88 81 PHE A C 1
ATOM 581 O O . PHE A 1 81 ? -1.185 3.034 -2.009 1.00 95.88 81 PHE A O 1
ATOM 588 N N . VAL A 1 82 ? -2.593 1.450 -1.262 1.00 96.31 82 VAL A N 1
ATOM 589 C CA . VAL A 1 82 ? -2.165 0.433 -2.237 1.00 96.31 82 VAL A CA 1
ATOM 590 C C . VAL A 1 82 ? -2.443 0.894 -3.669 1.00 96.31 82 VAL A C 1
ATOM 592 O O . VAL A 1 82 ? -1.536 0.885 -4.502 1.00 96.31 82 VAL A O 1
ATOM 595 N N . LEU A 1 83 ? -3.655 1.380 -3.951 1.00 94.88 83 LEU A N 1
ATOM 596 C CA . LEU A 1 83 ? -4.013 1.895 -5.277 1.00 94.88 83 LEU A CA 1
ATOM 597 C C . LEU A 1 83 ? -3.183 3.126 -5.653 1.00 94.88 83 LEU A C 1
ATOM 599 O O . LEU A 1 83 ? -2.733 3.257 -6.791 1.00 94.88 83 LEU A O 1
ATOM 603 N N . ARG A 1 84 ? -2.930 4.025 -4.696 1.00 96.38 84 ARG A N 1
ATOM 604 C CA . ARG A 1 84 ? -2.081 5.196 -4.927 1.00 96.38 84 ARG A CA 1
ATOM 605 C C . ARG A 1 84 ? -0.643 4.797 -5.257 1.00 96.38 84 ARG A C 1
ATOM 607 O O . ARG A 1 84 ? -0.047 5.415 -6.137 1.00 96.38 84 ARG A O 1
ATOM 614 N N . ALA A 1 85 ? -0.103 3.783 -4.581 1.00 95.62 85 ALA A N 1
ATOM 615 C CA . ALA A 1 85 ? 1.219 3.238 -4.867 1.00 95.62 85 ALA A CA 1
ATOM 616 C C . ALA A 1 85 ? 1.280 2.627 -6.271 1.00 95.62 85 ALA A C 1
ATOM 618 O O . ALA A 1 85 ? 2.210 2.930 -7.013 1.00 95.62 85 ALA A O 1
ATOM 619 N N . ALA A 1 86 ? 0.276 1.836 -6.660 1.00 93.25 86 ALA A N 1
ATOM 620 C CA . ALA A 1 86 ? 0.195 1.257 -8.000 1.00 93.25 86 ALA A CA 1
ATOM 621 C C . ALA A 1 86 ? 0.222 2.343 -9.090 1.00 93.25 86 ALA A C 1
ATOM 623 O O . ALA A 1 86 ? 1.096 2.321 -9.952 1.00 93.25 86 ALA A O 1
ATOM 624 N N . LEU A 1 87 ? -0.636 3.362 -8.966 1.00 93.69 87 LEU A N 1
ATOM 625 C CA . LEU A 1 87 ? -0.693 4.482 -9.913 1.00 93.69 87 LEU A CA 1
ATOM 626 C C . LEU A 1 87 ? 0.634 5.245 -10.025 1.00 93.69 87 LEU A C 1
ATOM 628 O O . LEU A 1 87 ? 1.024 5.647 -11.118 1.00 93.69 87 LEU A O 1
ATOM 632 N N . ALA A 1 88 ? 1.327 5.472 -8.906 1.00 92.44 88 ALA A N 1
ATOM 633 C CA . ALA A 1 88 ? 2.609 6.175 -8.916 1.00 92.44 88 ALA A CA 1
ATOM 634 C C . ALA A 1 88 ? 3.683 5.400 -9.697 1.00 92.44 88 ALA A C 1
ATOM 636 O O . ALA A 1 88 ? 4.482 6.005 -10.411 1.00 92.44 88 ALA A O 1
ATOM 637 N N . TRP A 1 89 ? 3.683 4.071 -9.585 1.00 89.31 89 TRP A N 1
ATOM 638 C CA . TRP A 1 89 ? 4.618 3.212 -10.307 1.00 89.31 89 TRP A CA 1
ATOM 639 C C . TRP A 1 89 ? 4.258 3.050 -11.779 1.00 89.31 89 TRP A C 1
ATOM 641 O O . TRP A 1 89 ? 5.156 3.132 -12.606 1.00 89.31 89 TRP A O 1
ATOM 651 N N . ASP A 1 90 ? 2.976 2.942 -12.125 1.00 89.00 90 ASP A N 1
ATOM 652 C CA . ASP A 1 90 ? 2.553 2.899 -13.530 1.00 89.00 90 ASP A CA 1
ATOM 653 C C . ASP A 1 90 ? 2.961 4.178 -14.282 1.00 89.00 90 ASP A C 1
ATOM 655 O O . ASP A 1 90 ? 3.443 4.121 -15.413 1.00 89.00 90 ASP A O 1
ATOM 659 N N . LEU A 1 91 ? 2.844 5.343 -13.632 1.00 87.69 91 LEU A N 1
ATOM 660 C CA . LEU A 1 91 ? 3.305 6.619 -14.189 1.00 87.69 91 LEU A CA 1
ATOM 661 C C . LEU A 1 91 ? 4.832 6.687 -14.325 1.00 87.69 91 LEU A C 1
ATOM 663 O O . LEU A 1 91 ? 5.337 7.237 -15.304 1.00 87.69 91 LEU A O 1
ATOM 667 N N . ARG A 1 92 ? 5.570 6.144 -13.352 1.00 82.62 92 ARG A N 1
ATOM 668 C CA . ARG A 1 92 ? 7.038 6.119 -13.369 1.00 82.62 92 ARG A CA 1
ATOM 669 C C . ARG A 1 92 ? 7.572 5.191 -14.461 1.00 82.62 92 ARG A C 1
ATOM 671 O O . ARG A 1 92 ? 8.491 5.577 -15.179 1.00 82.62 92 ARG A O 1
ATOM 678 N N . ASP A 1 93 ? 6.965 4.018 -14.614 1.00 82.12 93 ASP A N 1
ATOM 679 C CA . ASP A 1 93 ? 7.307 3.041 -15.649 1.00 82.12 93 ASP A CA 1
ATOM 680 C C . ASP A 1 93 ? 7.007 3.611 -17.049 1.00 82.12 93 ASP A C 1
ATOM 682 O O . ASP A 1 93 ? 7.840 3.512 -17.949 1.00 82.12 93 ASP A O 1
ATOM 686 N N . ALA A 1 94 ? 5.867 4.297 -17.221 1.00 80.50 94 ALA A N 1
ATOM 687 C CA . ALA A 1 94 ? 5.521 4.976 -18.473 1.00 80.50 94 ALA A CA 1
ATOM 688 C C . ALA A 1 94 ? 6.487 6.126 -18.822 1.00 80.50 94 ALA A C 1
ATOM 690 O O . ALA A 1 94 ? 6.831 6.308 -19.987 1.00 80.50 94 ALA A O 1
ATOM 691 N N . GLY A 1 95 ? 6.944 6.891 -17.825 1.00 71.44 95 GLY A N 1
ATOM 692 C CA . GLY A 1 95 ? 7.908 7.977 -18.018 1.00 71.44 95 GLY A CA 1
ATOM 693 C C . GLY A 1 95 ? 9.332 7.508 -18.335 1.00 71.44 95 GLY A C 1
ATOM 694 O O . GLY A 1 95 ? 10.092 8.264 -18.928 1.00 71.44 95 GLY A O 1
ATOM 695 N N . SER A 1 96 ? 9.693 6.274 -17.972 1.00 59.00 96 SER A N 1
ATOM 696 C CA . SER A 1 96 ? 11.014 5.696 -18.253 1.00 59.00 96 SER A CA 1
ATOM 697 C C . SER A 1 96 ? 11.146 5.097 -19.662 1.00 59.00 96 SER A C 1
ATOM 699 O O . SER A 1 96 ? 12.245 4.693 -20.036 1.00 59.00 96 SER A O 1
ATOM 701 N N . ALA A 1 97 ? 10.048 4.984 -20.417 1.00 56.47 97 ALA A N 1
ATOM 702 C CA . ALA A 1 97 ? 10.017 4.380 -21.753 1.00 56.47 97 ALA A CA 1
ATOM 703 C C . ALA A 1 97 ? 10.208 5.386 -22.911 1.00 56.47 97 ALA A C 1
ATOM 705 O O . ALA A 1 97 ? 10.219 4.971 -24.072 1.00 56.47 97 ALA A O 1
ATOM 706 N N . CYS A 1 98 ? 10.344 6.678 -22.601 1.00 43.06 98 CYS A N 1
ATOM 707 C CA . CYS A 1 98 ? 10.585 7.777 -23.543 1.00 43.06 98 CYS A CA 1
ATOM 708 C C . CYS A 1 98 ? 12.031 8.270 -23.443 1.00 43.06 98 CYS A C 1
ATOM 710 O O . CYS A 1 98 ? 12.580 8.662 -24.497 1.00 43.06 98 CYS A O 1
#

Sequence (98 aa):
MGGDADALSTSLALLALSSAPPDIAQGADGDRASRARRWLEADHRAEGWGGCPFIKMDVGRASGGPVVTVLYSSRTITTAFVLRAALAWDLRDAGSAC